Protein AF-A0A938T0F7-F1 (afdb_monomer_lite)

Sequence (99 aa):
MLARYDQIVTGAAERIISMAERDSTHLQTMEKMRLSAVYQERRLGQIFGFLIAVIALAASVFLAFTGHETTASVIGGATLIALVSIFVVGRLSRPAKPT

Secondary structure (DSSP, 8-state):
-HHHHHTTSTTHHHHHHHHHHHHHHHHHHHHHHHHHHHHHHHHHHHHHHHHHHHHHHHHHHHHHHTT-HHHHHHHHHHHHHHHHHHHHHHHHTSPPPP-

Foldseek 3Di:
DLVVVCVVPPCSSVVVVVVVVVVVVVVVVVVVVVVVVVVVVVVVVVVVLVVVLVVLLVVLVVCVVVVNVVVSCCSNVVSVVVVVCCVVVVVVPPPDDDD

Structure (mmCIF, N/CA/C/O backbone):
data_AF-A0A938T0F7-F1
#
_entry.id   AF-A0A938T0F7-F1
#
loop_
_atom_site.group_PDB
_atom_site.id
_atom_site.type_symbol
_atom_site.label_atom_id
_atom_site.label_alt_id
_atom_site.label_comp_id
_atom_site.label_asym_id
_atom_site.label_entity_id
_atom_site.label_seq_id
_atom_site.pdbx_PDB_ins_code
_atom_site.Cartn_x
_atom_site.Cartn_y
_atom_site.Cartn_z
_atom_site.occupancy
_atom_site.B_iso_or_equiv
_atom_site.auth_seq_id
_atom_site.auth_comp_id
_atom_site.auth_asym_id
_atom_site.auth_atom_id
_atom_site.pdbx_PDB_model_num
ATOM 1 N N . MET A 1 1 ? -33.993 2.297 32.703 1.00 68.19 1 MET A N 1
ATOM 2 C CA . MET A 1 1 ? -33.498 0.947 33.069 1.00 68.19 1 MET A CA 1
ATOM 3 C C . MET A 1 1 ? -32.273 1.002 33.986 1.00 68.19 1 MET A C 1
ATOM 5 O O . MET A 1 1 ? -32.310 0.337 35.008 1.00 68.19 1 MET A O 1
ATOM 9 N N . LEU A 1 2 ? -31.255 1.831 33.711 1.00 74.38 2 LEU A N 1
ATOM 10 C CA . LEU A 1 2 ? -30.051 1.985 34.559 1.00 74.38 2 LEU A CA 1
ATOM 11 C C . LEU A 1 2 ? -30.338 2.368 36.026 1.00 74.38 2 LEU A C 1
ATOM 13 O O . LEU A 1 2 ? -29.791 1.749 36.928 1.00 74.38 2 LEU A O 1
ATOM 17 N N . ALA A 1 3 ? -31.278 3.284 36.280 1.00 74.31 3 ALA A N 1
ATOM 18 C CA . ALA A 1 3 ? -31.676 3.672 37.643 1.00 74.31 3 ALA A CA 1
ATOM 19 C C . ALA A 1 3 ? -32.215 2.508 38.505 1.00 74.31 3 ALA A C 1
ATOM 21 O O . ALA A 1 3 ? -32.190 2.578 39.727 1.00 74.31 3 ALA A O 1
ATOM 22 N N . ARG A 1 4 ? -32.685 1.416 37.882 1.00 77.25 4 ARG A N 1
ATOM 23 C CA . ARG A 1 4 ? -33.177 0.223 38.589 1.00 77.25 4 ARG A CA 1
ATOM 24 C C . ARG A 1 4 ? -32.038 -0.658 39.107 1.00 77.25 4 ARG A C 1
ATOM 26 O O . ARG A 1 4 ? -32.226 -1.360 40.088 1.00 77.25 4 ARG A O 1
ATOM 33 N N . TYR A 1 5 ? -30.867 -0.607 38.468 1.00 76.56 5 TYR A N 1
ATOM 34 C CA . TYR A 1 5 ? -29.661 -1.279 38.958 1.00 76.56 5 TYR A CA 1
ATOM 35 C C . TYR A 1 5 ? -29.102 -0.580 40.194 1.00 76.56 5 TYR A C 1
ATOM 37 O O . TYR A 1 5 ? -28.654 -1.251 41.117 1.00 76.56 5 TYR A O 1
ATOM 45 N N . ASP A 1 6 ? -29.215 0.748 40.239 1.00 83.12 6 ASP A N 1
ATOM 46 C CA . ASP A 1 6 ? -28.793 1.556 41.384 1.00 83.12 6 ASP A CA 1
ATOM 47 C C . ASP A 1 6 ? -29.625 1.280 42.649 1.00 83.12 6 ASP A C 1
ATOM 49 O O . ASP A 1 6 ? -29.120 1.327 43.763 1.00 83.12 6 ASP A O 1
ATOM 53 N N . GLN A 1 7 ? -30.899 0.909 42.466 1.00 82.38 7 GLN A N 1
ATOM 54 C CA . GLN A 1 7 ? -31.798 0.491 43.550 1.00 82.38 7 GLN A CA 1
ATOM 55 C C . GLN A 1 7 ? -31.450 -0.886 44.139 1.00 82.38 7 GLN A C 1
ATOM 57 O O . GLN A 1 7 ? -31.841 -1.176 45.265 1.00 82.38 7 GLN A O 1
ATOM 62 N N . ILE A 1 8 ? -30.757 -1.743 43.381 1.00 85.31 8 ILE A N 1
ATOM 63 C CA . ILE A 1 8 ? -30.333 -3.081 43.828 1.00 85.31 8 ILE A CA 1
ATOM 64 C C . ILE A 1 8 ? -28.932 -3.003 44.444 1.00 85.31 8 ILE A C 1
ATOM 66 O O . ILE A 1 8 ? -28.663 -3.628 45.467 1.00 85.31 8 ILE A O 1
ATOM 70 N N . VAL A 1 9 ? -28.042 -2.228 43.822 1.00 84.31 9 VAL A N 1
ATOM 71 C CA . VAL A 1 9 ? -26.684 -1.960 44.293 1.00 84.31 9 VAL A CA 1
ATOM 72 C C . VAL A 1 9 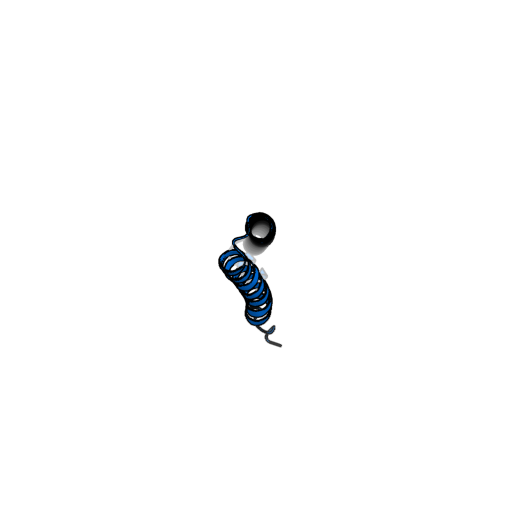? -26.404 -0.473 44.098 1.00 84.31 9 VAL A C 1
ATOM 74 O O . VAL A 1 9 ? -26.262 -0.013 42.966 1.00 84.31 9 VAL A O 1
ATOM 77 N N . THR A 1 10 ? -26.294 0.272 45.198 1.00 84.62 10 THR A N 1
ATOM 78 C CA . THR A 1 10 ? -26.029 1.717 45.176 1.00 84.62 10 THR A CA 1
ATOM 79 C C . THR A 1 10 ? -24.751 2.032 44.391 1.00 84.62 10 THR A C 1
ATOM 81 O O . THR A 1 10 ? -23.692 1.463 44.661 1.00 84.62 10 THR A O 1
ATOM 84 N N . GLY A 1 11 ? -24.833 2.941 43.419 1.00 86.94 11 GLY A N 1
ATOM 85 C CA . GLY A 1 11 ? -23.721 3.333 42.548 1.00 86.94 11 GLY A CA 1
ATOM 86 C C . GLY A 1 11 ? -23.455 2.385 41.370 1.00 86.94 11 GLY A C 1
ATOM 87 O O . GLY A 1 11 ? -22.482 2.578 40.636 1.00 86.94 11 GLY A O 1
ATOM 88 N N . ALA A 1 12 ? -24.279 1.353 41.155 1.00 86.81 12 ALA A N 1
ATOM 89 C CA . ALA A 1 12 ? -24.098 0.427 40.039 1.00 86.81 12 ALA A CA 1
ATOM 90 C C . ALA A 1 12 ? -24.299 1.099 38.676 1.00 86.81 12 ALA A C 1
ATOM 92 O O . ALA A 1 12 ? -23.573 0.776 37.736 1.00 86.81 12 ALA A O 1
ATOM 93 N N . ALA A 1 13 ? -25.240 2.043 38.562 1.00 88.25 13 ALA A N 1
ATOM 94 C CA . ALA A 1 13 ? -25.483 2.748 37.303 1.00 88.25 13 ALA A CA 1
ATOM 95 C C . ALA A 1 13 ? -24.250 3.559 36.868 1.00 88.25 13 ALA A C 1
ATOM 97 O O . ALA A 1 13 ? -23.807 3.434 35.728 1.00 88.25 13 ALA A O 1
ATOM 98 N N . GLU A 1 14 ? -23.652 4.302 37.801 1.00 89.88 14 GLU A N 1
ATOM 99 C CA . GLU A 1 14 ? -22.422 5.074 37.585 1.00 89.88 14 GLU A CA 1
ATOM 100 C C . GLU A 1 14 ? -21.255 4.168 37.172 1.00 89.88 14 GLU A C 1
ATOM 102 O O . GLU A 1 14 ? -20.533 4.434 36.213 1.00 89.88 14 GLU A O 1
ATOM 107 N N . ARG A 1 15 ? -21.099 3.028 37.852 1.00 89.88 15 ARG A N 1
ATOM 108 C CA . ARG A 1 15 ? -20.026 2.073 37.562 1.00 89.88 15 ARG A CA 1
ATOM 109 C C . ARG A 1 15 ? -20.176 1.420 36.184 1.00 89.88 15 ARG A C 1
ATOM 111 O O . ARG A 1 15 ? -19.162 1.167 35.536 1.00 89.88 15 ARG A O 1
ATOM 118 N N . ILE A 1 16 ? -21.407 1.173 35.730 1.00 90.56 16 ILE A N 1
ATOM 119 C CA . ILE A 1 16 ? -21.702 0.670 34.378 1.00 90.56 16 ILE A CA 1
ATOM 120 C C . ILE A 1 16 ? -21.375 1.734 33.325 1.00 90.56 16 ILE A C 1
ATOM 122 O O . ILE A 1 16 ? -20.731 1.415 32.328 1.00 90.56 16 ILE A O 1
ATOM 126 N N . ILE A 1 17 ? -21.771 2.989 33.549 1.00 90.94 17 ILE A N 1
ATOM 127 C CA . ILE A 1 17 ? -21.483 4.096 32.624 1.00 90.94 17 ILE A CA 1
ATOM 128 C C . ILE A 1 17 ? -19.970 4.323 32.526 1.00 90.94 17 ILE A C 1
ATOM 130 O O . ILE A 1 17 ? -19.424 4.314 31.426 1.00 90.94 17 ILE A O 1
ATOM 134 N N . SER A 1 18 ? -19.270 4.393 33.661 1.00 92.06 18 SER A N 1
ATOM 135 C CA . SER A 1 18 ? -17.811 4.545 33.690 1.00 92.06 18 SER A CA 1
ATOM 136 C C . SER A 1 18 ? -17.087 3.380 33.004 1.00 92.06 18 SER A C 1
ATOM 138 O O . SER A 1 18 ? -16.055 3.578 32.363 1.00 92.06 18 SER A O 1
ATOM 140 N N . MET A 1 19 ? -17.616 2.157 33.104 1.00 92.12 19 MET A N 1
ATOM 141 C CA . MET A 1 19 ? -17.082 1.000 32.379 1.00 92.12 19 MET A CA 1
ATOM 142 C C . MET A 1 19 ? -17.273 1.155 30.865 1.00 92.12 19 MET A C 1
ATOM 144 O O . MET A 1 19 ? -16.308 1.014 30.119 1.00 92.12 19 MET A O 1
ATOM 148 N N . ALA A 1 20 ? -18.473 1.536 30.420 1.00 91.38 20 ALA A N 1
ATOM 149 C CA . ALA A 1 20 ? -18.769 1.759 29.007 1.00 91.38 20 ALA A CA 1
ATOM 150 C C . ALA A 1 20 ? -17.929 2.897 28.393 1.00 91.38 20 ALA A C 1
ATOM 152 O O . ALA A 1 20 ? -17.478 2.792 27.253 1.00 91.38 20 ALA A O 1
ATOM 153 N N . GLU A 1 21 ? -17.671 3.972 29.141 1.00 93.44 21 GLU A N 1
ATOM 154 C CA . GLU A 1 21 ? -16.801 5.072 28.705 1.00 93.44 21 GLU A CA 1
ATOM 155 C C . GLU A 1 21 ? -15.341 4.636 28.547 1.00 93.44 21 GLU A C 1
ATOM 157 O O . GLU A 1 21 ? -14.681 5.003 27.566 1.00 93.44 21 GLU A O 1
ATOM 162 N N . ARG A 1 22 ? -14.832 3.823 29.482 1.00 93.00 22 ARG A N 1
ATOM 163 C CA . ARG A 1 22 ? -13.480 3.252 29.390 1.00 93.00 22 ARG A CA 1
ATOM 164 C C . ARG A 1 22 ? -13.357 2.325 28.189 1.00 93.00 22 ARG A C 1
ATOM 166 O O . ARG A 1 22 ? -12.388 2.452 27.442 1.00 93.00 22 ARG A O 1
ATOM 173 N N . ASP A 1 23 ? -14.348 1.468 27.965 1.00 91.06 23 ASP A N 1
ATOM 174 C CA . ASP A 1 23 ? -14.375 0.561 26.817 1.00 91.06 23 ASP A CA 1
ATOM 175 C C . ASP A 1 23 ? -14.448 1.341 25.497 1.00 91.06 23 ASP A C 1
ATOM 177 O O . ASP A 1 23 ? -13.666 1.086 24.582 1.00 91.06 23 ASP A O 1
ATOM 181 N N . SER A 1 24 ? -15.303 2.364 25.416 1.00 91.44 24 SER A N 1
ATOM 182 C CA . SER A 1 24 ? -15.386 3.270 24.262 1.00 91.44 24 SER A CA 1
ATOM 183 C C . SER A 1 24 ? -14.048 3.961 23.982 1.00 91.44 24 SER A C 1
ATOM 185 O O . SER A 1 24 ? -13.563 3.958 22.848 1.00 91.44 24 SER A O 1
ATOM 187 N N . THR A 1 25 ? -13.392 4.492 25.017 1.00 92.62 25 THR A N 1
ATOM 188 C CA . THR A 1 25 ? -12.079 5.143 24.888 1.00 92.62 25 THR A CA 1
ATOM 189 C C . THR A 1 25 ? -11.008 4.156 24.424 1.00 92.62 25 THR A C 1
ATOM 191 O O . THR A 1 25 ? -10.183 4.481 23.560 1.00 92.62 25 THR A O 1
ATOM 194 N N . HIS A 1 26 ? -11.026 2.933 24.956 1.00 92.75 26 HIS A N 1
ATOM 195 C CA . HIS A 1 26 ? -10.102 1.875 24.566 1.00 92.75 26 HIS A CA 1
ATOM 196 C C . HIS A 1 26 ? -10.289 1.481 23.095 1.00 92.75 26 HIS A C 1
ATOM 198 O O . HIS A 1 26 ? -9.313 1.452 22.342 1.00 92.75 26 HIS A O 1
ATOM 204 N N . LEU A 1 27 ? -11.535 1.274 22.656 1.00 92.75 27 LEU A N 1
ATOM 205 C CA . LEU A 1 27 ? -11.869 0.958 21.266 1.00 92.75 27 LEU A CA 1
ATOM 206 C C . LEU A 1 27 ? -11.449 2.076 20.310 1.00 92.75 27 LEU A C 1
ATOM 208 O O . LEU A 1 27 ? -10.786 1.798 19.312 1.00 92.75 27 LEU A O 1
ATOM 212 N N . GLN A 1 28 ? -11.739 3.338 20.638 1.00 92.62 28 GLN A N 1
ATOM 213 C CA . GLN A 1 28 ? -11.303 4.479 19.825 1.00 92.62 28 GLN A CA 1
ATOM 214 C C . GLN A 1 28 ? -9.778 4.549 19.708 1.00 92.62 28 GLN A C 1
ATOM 216 O O . GLN A 1 28 ? -9.238 4.881 18.652 1.00 92.62 28 GLN A O 1
ATOM 221 N N . THR A 1 29 ? -9.063 4.240 20.789 1.00 93.38 29 THR A N 1
ATOM 222 C CA . THR A 1 29 ? -7.595 4.231 20.792 1.00 93.38 29 THR A CA 1
ATOM 223 C C . THR A 1 29 ? -7.059 3.094 19.923 1.00 93.38 29 THR A C 1
ATOM 225 O O . THR A 1 29 ? -6.178 3.320 19.092 1.00 93.38 29 THR A O 1
ATOM 228 N N . MET A 1 30 ? -7.626 1.891 20.048 1.00 93.25 30 MET A N 1
ATOM 229 C CA . MET A 1 30 ? -7.291 0.739 19.206 1.00 93.25 30 MET A CA 1
ATOM 230 C C . MET A 1 30 ? -7.571 1.014 17.725 1.00 93.25 30 MET A C 1
ATOM 232 O O . MET A 1 30 ? -6.732 0.709 16.879 1.00 93.25 30 MET A O 1
ATOM 236 N N . GLU A 1 31 ? -8.706 1.635 17.400 1.00 92.00 31 GLU A N 1
ATOM 237 C CA . GLU A 1 31 ? -9.071 1.992 16.028 1.00 92.00 31 GLU A CA 1
ATOM 238 C C . GLU A 1 31 ? -8.089 3.007 15.435 1.00 92.00 31 GLU A C 1
ATOM 240 O O . GLU A 1 31 ? -7.581 2.798 14.332 1.00 92.00 31 GLU A O 1
ATOM 245 N N . LYS A 1 32 ? -7.734 4.055 16.190 1.00 92.31 32 LYS A N 1
ATOM 246 C CA . LYS A 1 32 ? -6.724 5.041 15.774 1.00 92.31 32 LYS A CA 1
ATOM 247 C C . LYS A 1 32 ? -5.366 4.392 15.508 1.00 92.31 32 LYS A C 1
ATOM 249 O O . LYS A 1 32 ? -4.759 4.680 14.478 1.00 92.31 32 LYS A O 1
ATOM 254 N N . MET A 1 33 ? -4.903 3.508 16.397 1.00 91.56 33 MET A N 1
ATOM 255 C CA . MET A 1 33 ? -3.639 2.779 16.221 1.00 91.56 33 MET A CA 1
ATOM 256 C C . MET A 1 33 ? -3.680 1.834 15.018 1.00 91.56 33 MET A C 1
ATOM 258 O O . MET A 1 33 ? -2.721 1.746 14.255 1.00 91.56 33 MET A O 1
ATOM 262 N N . ARG A 1 34 ? -4.802 1.141 14.810 1.00 90.81 34 ARG A N 1
ATOM 263 C CA . ARG A 1 34 ? 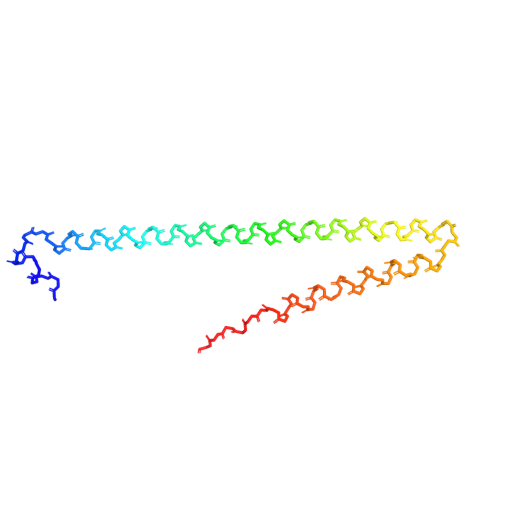-4.975 0.248 13.664 1.00 90.81 34 ARG A CA 1
ATOM 264 C C . ARG A 1 34 ? -4.973 1.026 12.353 1.00 90.81 34 ARG A C 1
ATOM 266 O O . ARG A 1 34 ? -4.288 0.633 11.414 1.00 90.81 34 ARG A O 1
ATOM 273 N N . LEU A 1 35 ? -5.711 2.134 12.288 1.00 90.12 35 LEU A N 1
ATOM 274 C CA . LEU A 1 35 ? -5.741 3.000 11.114 1.00 90.12 35 LEU A CA 1
ATOM 275 C C . LEU A 1 35 ? -4.350 3.561 10.819 1.00 90.12 35 LEU A C 1
ATOM 277 O O . LEU A 1 35 ? -3.893 3.460 9.682 1.00 90.12 35 LEU A O 1
ATOM 281 N N . SER A 1 36 ? -3.654 4.102 11.823 1.00 89.25 36 SER A N 1
ATOM 282 C CA . SER A 1 36 ? -2.312 4.659 11.629 1.00 89.25 36 SER A CA 1
ATOM 283 C C . SER A 1 36 ? -1.312 3.603 11.151 1.00 89.25 36 SER A C 1
ATOM 285 O O . SER A 1 36 ? -0.568 3.874 10.208 1.00 89.25 36 SER A O 1
ATOM 287 N N . ALA A 1 37 ? -1.352 2.389 11.709 1.00 88.56 37 ALA A N 1
ATOM 288 C CA . ALA A 1 37 ? -0.531 1.268 11.260 1.00 88.56 37 ALA A CA 1
ATOM 289 C C . ALA A 1 37 ? -0.815 0.902 9.793 1.00 88.56 37 ALA A C 1
ATOM 291 O O . ALA A 1 37 ? 0.115 0.826 8.993 1.00 88.56 37 ALA A O 1
ATOM 292 N N . VAL A 1 38 ? -2.092 0.783 9.407 1.00 87.19 38 VAL A N 1
ATOM 293 C CA . VAL A 1 38 ? -2.491 0.485 8.019 1.00 87.19 38 VAL A CA 1
ATOM 294 C C . VAL A 1 38 ? -2.038 1.584 7.052 1.00 87.19 38 VAL A C 1
ATOM 296 O O . VAL A 1 38 ? -1.552 1.287 5.959 1.00 87.19 38 VAL A O 1
ATOM 299 N N . TYR A 1 39 ? -2.170 2.860 7.425 1.00 84.25 39 TYR A N 1
ATOM 300 C CA . TYR A 1 39 ? -1.677 3.968 6.602 1.00 84.25 39 TYR A CA 1
ATOM 301 C C . TYR A 1 39 ? -0.155 3.942 6.461 1.00 84.25 39 TYR A C 1
ATOM 303 O O . TYR A 1 39 ? 0.368 4.214 5.379 1.00 84.25 39 TYR A O 1
ATOM 311 N N . GLN A 1 40 ? 0.558 3.625 7.541 1.00 87.25 40 GLN A N 1
ATOM 312 C CA . GLN A 1 40 ? 2.011 3.560 7.545 1.00 87.25 40 GLN A CA 1
ATOM 313 C C . GLN A 1 40 ? 2.520 2.409 6.671 1.00 87.25 40 GLN A C 1
ATOM 315 O O . GLN A 1 40 ? 3.398 2.635 5.840 1.00 87.25 40 GLN A O 1
ATOM 320 N N . GLU A 1 41 ? 1.927 1.222 6.792 1.00 87.00 41 GLU A N 1
ATOM 321 C CA . GLU A 1 41 ? 2.249 0.042 5.984 1.00 87.00 41 GLU A CA 1
ATOM 322 C C . GLU A 1 41 ? 2.012 0.303 4.492 1.00 87.00 41 GLU A C 1
ATOM 324 O O . GLU A 1 41 ? 2.908 0.094 3.673 1.00 87.00 41 GLU A O 1
ATOM 329 N N . ARG A 1 42 ? 0.851 0.872 4.135 1.00 85.12 42 ARG A N 1
ATOM 330 C CA . ARG A 1 42 ? 0.546 1.260 2.748 1.00 85.12 42 ARG A CA 1
ATOM 331 C C . ARG A 1 42 ? 1.548 2.275 2.204 1.00 85.12 42 ARG A C 1
ATOM 333 O O . ARG A 1 42 ? 1.992 2.142 1.065 1.00 85.12 42 ARG A O 1
ATOM 340 N N . ARG A 1 43 ? 1.919 3.276 3.011 1.00 84.69 43 ARG A N 1
ATOM 341 C CA . ARG A 1 43 ? 2.873 4.318 2.605 1.00 84.69 43 ARG A CA 1
ATOM 342 C C . ARG A 1 43 ? 4.271 3.744 2.382 1.00 84.69 43 ARG A C 1
ATOM 344 O O . ARG A 1 43 ? 4.888 4.072 1.373 1.00 84.69 43 ARG A O 1
ATOM 351 N N . LEU A 1 44 ? 4.749 2.869 3.271 1.00 88.81 44 LEU A N 1
ATOM 352 C CA . LEU A 1 44 ? 6.032 2.179 3.093 1.00 88.81 44 LEU A CA 1
ATOM 353 C C . LEU A 1 44 ? 6.009 1.298 1.844 1.00 88.81 44 LEU A C 1
ATOM 355 O O . LEU A 1 44 ? 6.909 1.408 1.017 1.00 88.81 44 LEU A O 1
ATOM 359 N N . GLY A 1 45 ? 4.964 0.484 1.671 1.00 87.25 45 GLY A N 1
ATOM 360 C CA . GLY A 1 45 ? 4.821 -0.386 0.504 1.00 87.25 45 GLY A CA 1
ATOM 361 C C . GLY A 1 45 ? 4.853 0.388 -0.816 1.00 87.25 45 GLY A C 1
ATOM 362 O O . GLY A 1 45 ? 5.544 -0.014 -1.750 1.00 87.25 45 GLY A O 1
ATOM 363 N N . GLN A 1 46 ? 4.185 1.544 -0.879 1.00 87.50 46 GLN A N 1
ATOM 364 C CA . GLN A 1 46 ? 4.196 2.397 -2.069 1.00 87.50 46 GLN A CA 1
ATOM 365 C C . GLN A 1 46 ? 5.578 3.010 -2.343 1.00 87.50 46 GLN A C 1
ATOM 367 O O . GLN A 1 46 ? 5.994 3.067 -3.500 1.00 87.50 46 GLN A O 1
ATOM 372 N N . ILE A 1 47 ? 6.305 3.435 -1.304 1.00 90.44 47 ILE A N 1
ATOM 373 C CA . ILE A 1 47 ? 7.663 3.985 -1.448 1.00 90.44 47 ILE A CA 1
ATOM 374 C C . ILE A 1 47 ? 8.639 2.905 -1.929 1.00 90.44 47 ILE A C 1
ATOM 376 O O . ILE A 1 47 ? 9.378 3.140 -2.883 1.00 90.44 47 ILE A O 1
ATOM 380 N N . PHE A 1 48 ? 8.623 1.716 -1.319 1.00 90.00 48 PHE A N 1
ATOM 381 C CA . PHE A 1 48 ? 9.485 0.610 -1.746 1.00 90.00 48 PHE A CA 1
ATOM 382 C C . PHE A 1 48 ? 9.152 0.146 -3.167 1.00 90.00 48 PHE A C 1
ATOM 384 O O . PHE A 1 48 ? 10.062 -0.052 -3.969 1.00 90.00 48 PHE A O 1
ATOM 391 N N . GLY A 1 49 ? 7.864 0.047 -3.511 1.00 88.06 49 GLY A N 1
ATOM 392 C CA . GLY A 1 49 ? 7.427 -0.277 -4.870 1.00 88.06 49 GLY A CA 1
ATOM 393 C C . GLY A 1 49 ? 7.901 0.751 -5.901 1.00 88.06 49 GLY A C 1
ATOM 394 O O . GLY A 1 49 ? 8.405 0.373 -6.956 1.00 88.06 49 GLY A O 1
ATOM 395 N N . PHE A 1 50 ? 7.812 2.046 -5.577 1.00 87.50 50 PHE A N 1
ATOM 396 C CA . PHE A 1 50 ? 8.328 3.117 -6.431 1.00 87.50 50 PHE A CA 1
ATOM 397 C C . PHE A 1 50 ? 9.847 3.021 -6.618 1.00 87.50 50 PHE A C 1
ATOM 399 O O . PHE A 1 50 ? 10.330 3.098 -7.746 1.00 87.50 50 PHE A O 1
ATOM 406 N N . LEU A 1 51 ? 10.600 2.794 -5.537 1.00 92.44 51 LEU A N 1
ATOM 407 C CA . LEU A 1 51 ? 12.056 2.675 -5.598 1.00 92.44 51 LEU A CA 1
ATOM 408 C C . LEU A 1 51 ? 12.494 1.499 -6.484 1.00 92.44 51 LEU A C 1
ATOM 410 O O . LEU A 1 51 ? 13.359 1.666 -7.341 1.00 92.44 51 LEU A O 1
ATOM 414 N N . ILE A 1 52 ? 11.863 0.331 -6.324 1.00 89.75 52 ILE A N 1
ATOM 415 C CA . ILE A 1 52 ? 12.146 -0.856 -7.145 1.00 89.75 52 ILE A CA 1
ATOM 416 C C . ILE A 1 52 ? 11.830 -0.583 -8.620 1.00 89.75 52 ILE A C 1
ATOM 418 O O . ILE A 1 52 ? 12.635 -0.923 -9.485 1.00 89.75 52 ILE A O 1
ATOM 422 N N . ALA A 1 53 ? 10.698 0.065 -8.914 1.00 87.88 53 ALA A N 1
ATOM 423 C CA . ALA A 1 53 ? 10.323 0.414 -10.282 1.00 87.88 53 ALA A CA 1
ATOM 424 C C . ALA A 1 53 ? 11.353 1.349 -10.938 1.00 87.88 53 ALA A C 1
ATOM 426 O O . ALA A 1 53 ? 11.759 1.110 -12.075 1.00 87.88 53 ALA A O 1
ATOM 427 N N . VAL A 1 54 ? 11.824 2.370 -10.214 1.00 90.69 54 VAL A N 1
ATOM 428 C CA . VAL A 1 54 ? 12.853 3.301 -10.706 1.00 90.69 54 VAL A CA 1
ATOM 429 C C . VAL A 1 54 ? 14.179 2.583 -10.961 1.00 90.69 54 VAL A C 1
ATOM 431 O O . VAL A 1 54 ? 14.779 2.785 -12.015 1.00 90.69 54 VAL A O 1
ATOM 434 N N . ILE A 1 55 ? 14.623 1.716 -10.045 1.00 92.31 55 ILE A N 1
ATOM 435 C CA . ILE A 1 55 ? 15.86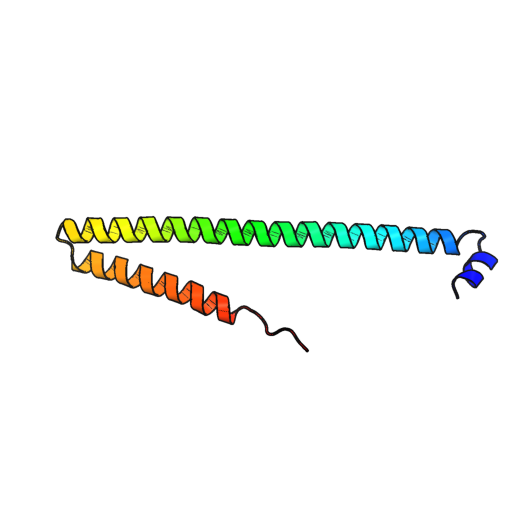5 0.944 -10.210 1.00 92.31 55 ILE A CA 1
ATOM 436 C C . ILE A 1 55 ? 15.769 0.017 -11.427 1.00 92.31 55 ILE A C 1
ATOM 438 O O . ILE A 1 55 ? 16.694 -0.032 -12.236 1.00 92.31 55 ILE A O 1
ATOM 442 N N . ALA A 1 56 ? 14.649 -0.690 -11.588 1.00 87.44 56 ALA A N 1
ATOM 443 C CA . ALA A 1 56 ? 14.449 -1.602 -12.708 1.00 87.44 56 ALA A CA 1
ATOM 444 C C . ALA A 1 56 ? 14.398 -0.860 -14.055 1.00 87.44 56 ALA A C 1
ATOM 446 O O . ALA A 1 56 ? 14.982 -1.320 -15.037 1.00 87.44 56 ALA A O 1
ATOM 447 N N . LEU A 1 57 ? 13.765 0.316 -14.096 1.00 88.19 57 LEU A N 1
ATOM 448 C CA . LEU A 1 57 ? 13.719 1.160 -15.290 1.00 88.19 57 LEU A CA 1
ATOM 449 C C . LEU A 1 57 ? 15.108 1.722 -15.626 1.00 88.19 57 LEU A C 1
ATOM 451 O O . LEU A 1 57 ? 15.526 1.665 -16.780 1.00 88.19 57 LEU A O 1
ATOM 455 N N . ALA A 1 58 ? 15.869 2.176 -14.626 1.00 89.81 58 ALA A N 1
ATOM 456 C CA . ALA A 1 58 ? 17.250 2.619 -14.816 1.00 89.81 58 ALA A CA 1
ATOM 457 C C . ALA A 1 58 ? 18.153 1.489 -15.343 1.00 89.81 58 ALA A C 1
ATOM 459 O O . ALA A 1 58 ? 18.917 1.702 -16.284 1.00 89.81 58 ALA A O 1
ATOM 460 N N . ALA A 1 59 ? 18.023 0.275 -14.797 1.00 87.19 59 ALA A N 1
ATOM 461 C CA . ALA A 1 59 ? 18.737 -0.903 -15.286 1.00 87.19 59 ALA A CA 1
ATOM 462 C C . ALA A 1 59 ? 18.351 -1.244 -16.736 1.00 87.19 59 ALA A C 1
ATOM 464 O O . ALA A 1 59 ? 19.224 -1.530 -17.553 1.00 87.19 59 ALA A O 1
ATOM 465 N N . SER A 1 60 ? 17.062 -1.151 -17.077 1.00 85.38 60 SER A N 1
ATOM 466 C CA . SER A 1 60 ? 16.565 -1.350 -18.442 1.00 85.38 60 SER A CA 1
ATOM 467 C C . SER A 1 60 ? 17.171 -0.350 -19.430 1.00 85.38 60 SER A C 1
ATOM 469 O O . SER A 1 60 ? 17.584 -0.737 -20.521 1.00 85.38 60 SER A O 1
ATOM 471 N N . VAL A 1 61 ? 17.244 0.928 -19.050 1.00 86.75 61 VAL A N 1
ATOM 472 C CA . VAL A 1 61 ? 17.843 1.991 -19.869 1.00 86.75 61 VAL A CA 1
ATOM 473 C C . VAL A 1 61 ? 19.344 1.759 -20.045 1.00 86.75 61 VAL A C 1
ATOM 475 O O . VAL A 1 61 ? 19.846 1.827 -21.163 1.00 86.75 61 VAL A O 1
ATOM 478 N N . PHE A 1 62 ? 20.060 1.415 -18.972 1.00 87.31 62 PHE A N 1
ATOM 479 C CA . PHE A 1 62 ? 21.484 1.078 -19.043 1.00 87.31 62 PHE A CA 1
ATOM 480 C C . PHE A 1 62 ? 21.747 -0.111 -19.981 1.00 87.31 62 PHE A C 1
ATOM 482 O O . PHE A 1 62 ? 22.686 -0.097 -20.778 1.00 87.31 62 PHE A O 1
ATOM 489 N N . LEU A 1 63 ? 20.880 -1.123 -19.944 1.00 84.56 63 LEU A N 1
ATOM 490 C CA . LEU A 1 63 ? 20.995 -2.300 -20.797 1.00 84.56 63 LEU A CA 1
ATOM 491 C C . LEU A 1 63 ? 20.717 -1.981 -22.277 1.00 84.56 63 LEU A C 1
ATOM 493 O O . LEU A 1 63 ? 21.391 -2.522 -23.153 1.00 84.56 63 LEU A O 1
ATOM 497 N N . ALA A 1 64 ? 19.809 -1.040 -22.556 1.00 85.25 64 ALA A N 1
ATOM 498 C CA . ALA A 1 64 ? 19.587 -0.534 -23.911 1.00 85.25 64 ALA A CA 1
ATOM 499 C C . ALA A 1 64 ? 20.854 0.130 -24.478 1.00 85.25 64 ALA A C 1
ATOM 501 O O . ALA A 1 64 ? 21.231 -0.134 -25.617 1.00 85.25 64 ALA A O 1
ATOM 502 N N . PHE A 1 65 ? 21.568 0.920 -23.665 1.00 82.12 65 PHE A N 1
ATOM 503 C CA . PHE A 1 65 ? 22.817 1.571 -24.084 1.00 82.12 65 PHE A CA 1
ATOM 504 C C . PHE A 1 65 ? 23.977 0.599 -24.340 1.00 82.12 65 PHE A C 1
ATOM 506 O O . PHE A 1 65 ? 24.879 0.920 -25.108 1.00 82.12 65 PHE A O 1
ATOM 513 N N . THR A 1 66 ? 23.964 -0.591 -23.737 1.00 84.06 66 THR A N 1
ATOM 514 C CA . THR A 1 66 ? 25.005 -1.619 -23.944 1.00 84.06 66 THR A CA 1
ATOM 515 C C . THR A 1 66 ? 24.731 -2.533 -25.146 1.00 84.06 66 THR A C 1
ATOM 517 O O . THR A 1 66 ? 25.417 -3.538 -25.317 1.00 84.06 66 THR A O 1
ATOM 520 N N . GLY A 1 67 ? 23.740 -2.203 -25.985 1.00 79.50 67 GLY A N 1
ATOM 521 C CA . GLY A 1 67 ? 23.428 -2.929 -27.223 1.00 79.50 67 GLY A CA 1
ATOM 522 C C . GLY A 1 67 ? 22.558 -4.177 -27.039 1.00 79.50 67 GLY A C 1
ATOM 523 O O . GLY A 1 67 ? 22.322 -4.909 -27.996 1.00 79.50 67 GLY A O 1
ATOM 524 N N . HIS A 1 68 ? 22.044 -4.426 -25.832 1.00 80.44 68 HIS A N 1
ATOM 525 C CA . HIS A 1 68 ? 21.147 -5.547 -25.535 1.00 80.44 68 HIS A CA 1
ATOM 526 C C . HIS A 1 68 ? 19.674 -5.117 -25.660 1.00 80.44 68 HIS A C 1
ATOM 528 O O . HIS A 1 68 ? 18.911 -5.156 -24.691 1.00 80.44 68 HIS A O 1
ATOM 534 N N . GLU A 1 69 ? 19.271 -4.688 -26.861 1.00 80.00 69 GLU A N 1
ATOM 535 C CA . GLU A 1 69 ? 17.942 -4.108 -27.130 1.00 80.00 69 GLU A CA 1
ATOM 536 C C . GLU A 1 69 ? 16.781 -5.053 -26.785 1.00 80.00 69 GLU A C 1
ATOM 538 O O . GLU A 1 69 ? 15.776 -4.627 -26.212 1.00 80.00 69 GLU A O 1
ATOM 543 N N . THR A 1 70 ? 16.924 -6.352 -27.066 1.00 82.25 70 THR A N 1
ATOM 544 C CA . THR A 1 70 ? 15.896 -7.359 -26.758 1.00 82.25 70 THR A CA 1
ATOM 545 C C . THR A 1 70 ? 15.657 -7.463 -25.255 1.00 82.25 70 THR A C 1
ATOM 547 O O . THR A 1 70 ? 14.519 -7.322 -24.803 1.00 82.25 70 THR A O 1
ATOM 550 N N . THR A 1 71 ? 16.722 -7.629 -24.469 1.00 82.25 71 THR A N 1
ATOM 551 C CA . THR A 1 71 ? 16.650 -7.728 -23.006 1.00 82.25 71 THR A CA 1
ATOM 552 C C . THR A 1 71 ? 16.151 -6.428 -22.375 1.00 82.25 71 THR A C 1
ATOM 554 O O . THR A 1 7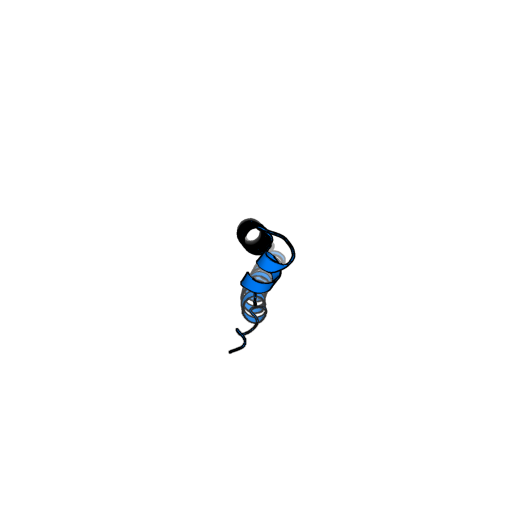1 ? 15.335 -6.469 -21.454 1.00 82.25 71 THR A O 1
ATOM 557 N N . ALA A 1 72 ? 16.564 -5.273 -22.904 1.00 81.50 72 ALA A N 1
ATOM 558 C CA . ALA A 1 72 ? 16.053 -3.977 -22.471 1.00 81.50 72 ALA A CA 1
ATOM 559 C C . ALA A 1 72 ? 14.546 -3.832 -22.737 1.00 81.50 72 ALA A C 1
ATOM 561 O O . ALA A 1 72 ? 13.814 -3.381 -21.860 1.00 81.50 72 ALA A O 1
ATOM 562 N N . SER A 1 73 ? 14.050 -4.267 -23.901 1.00 84.12 73 SER A N 1
ATOM 563 C CA . SER A 1 73 ? 12.615 -4.198 -24.209 1.00 84.12 73 SER A CA 1
ATOM 564 C C . SER A 1 73 ? 11.777 -5.101 -23.298 1.00 84.12 73 SER A C 1
ATOM 566 O O . SER A 1 73 ? 10.704 -4.696 -22.855 1.00 84.12 73 SER A O 1
ATOM 568 N N . VAL A 1 74 ? 12.281 -6.296 -22.959 1.00 88.94 74 VAL A N 1
ATOM 569 C CA . VAL A 1 74 ? 11.584 -7.243 -22.080 1.00 88.94 74 VAL A CA 1
ATOM 570 C C . VAL A 1 74 ? 11.508 -6.692 -20.662 1.00 88.94 74 VAL A C 1
ATOM 572 O O . VAL A 1 74 ? 10.431 -6.686 -20.071 1.00 88.94 74 VAL A O 1
ATOM 575 N N . ILE A 1 75 ? 12.619 -6.184 -20.123 1.00 85.75 75 ILE A N 1
ATOM 576 C CA . ILE A 1 75 ? 12.654 -5.628 -18.764 1.00 85.75 75 ILE A CA 1
ATOM 577 C C . ILE A 1 75 ? 11.825 -4.337 -18.688 1.00 85.75 75 ILE A C 1
ATOM 579 O O . ILE A 1 75 ? 11.005 -4.183 -17.779 1.00 85.75 75 ILE A O 1
ATOM 583 N N . GLY A 1 76 ? 11.970 -3.431 -19.657 1.00 87.75 76 GLY A N 1
ATOM 584 C CA . GLY A 1 76 ? 11.200 -2.188 -19.726 1.00 87.75 76 GLY A CA 1
ATOM 585 C C . GLY A 1 76 ? 9.699 -2.429 -19.921 1.00 87.75 76 GLY A C 1
ATOM 586 O O . GLY A 1 76 ? 8.870 -1.828 -19.241 1.00 87.75 76 GLY A O 1
ATOM 587 N N . GLY A 1 77 ? 9.328 -3.365 -20.796 1.00 89.38 77 GLY A N 1
ATOM 588 C CA . GLY A 1 77 ? 7.934 -3.745 -21.026 1.00 89.38 77 GLY A CA 1
ATOM 589 C C . GLY A 1 77 ? 7.309 -4.434 -19.813 1.00 89.38 77 GLY A C 1
ATOM 590 O O . GLY A 1 77 ? 6.214 -4.064 -19.385 1.00 89.38 77 GLY A O 1
ATOM 591 N N . ALA A 1 78 ? 8.018 -5.391 -19.208 1.00 89.81 78 ALA A N 1
ATOM 592 C CA . ALA A 1 78 ? 7.548 -6.104 -18.022 1.00 89.81 78 ALA A CA 1
ATOM 593 C C . ALA A 1 78 ? 7.357 -5.165 -16.823 1.00 89.81 78 ALA A C 1
ATOM 595 O O . ALA A 1 78 ? 6.351 -5.272 -16.121 1.00 89.81 78 ALA A O 1
ATOM 596 N N . THR A 1 79 ? 8.272 -4.214 -16.608 1.00 87.88 79 THR A N 1
ATOM 597 C CA . THR A 1 79 ? 8.142 -3.216 -15.532 1.00 87.88 79 THR A CA 1
ATOM 598 C C . THR A 1 79 ? 6.942 -2.296 -15.746 1.00 87.88 79 THR A C 1
ATOM 600 O O . THR A 1 79 ? 6.207 -2.033 -14.792 1.00 87.88 79 THR A O 1
ATOM 603 N N . LEU A 1 80 ? 6.676 -1.875 -16.986 1.00 87.38 80 LEU A N 1
ATOM 604 C CA . LEU A 1 80 ? 5.507 -1.059 -17.317 1.00 87.38 80 LEU A CA 1
ATOM 605 C C . LEU A 1 80 ? 4.193 -1.821 -17.077 1.00 87.38 80 LEU A C 1
ATOM 607 O O . LEU A 1 80 ? 3.293 -1.306 -16.411 1.00 87.38 80 LEU A O 1
ATOM 611 N N . ILE A 1 81 ? 4.097 -3.066 -17.559 1.00 91.94 81 ILE A N 1
ATOM 612 C CA . ILE A 1 81 ? 2.921 -3.931 -17.360 1.00 91.94 81 ILE A CA 1
ATOM 613 C C . ILE A 1 81 ? 2.697 -4.199 -15.870 1.00 91.94 81 ILE A C 1
ATOM 615 O O . ILE A 1 81 ? 1.563 -4.106 -15.396 1.00 91.94 81 ILE A O 1
ATOM 619 N N . ALA A 1 82 ? 3.759 -4.499 -15.120 1.00 89.81 82 ALA A N 1
ATOM 620 C CA . ALA A 1 82 ? 3.678 -4.733 -13.683 1.00 89.81 82 ALA A CA 1
ATOM 621 C C . ALA A 1 82 ? 3.156 -3.492 -12.944 1.00 89.81 82 ALA A C 1
ATOM 623 O O . ALA A 1 82 ? 2.232 -3.603 -12.136 1.00 89.81 82 ALA A O 1
ATOM 624 N N . LEU A 1 83 ? 3.681 -2.304 -13.264 1.00 87.38 83 LEU A N 1
ATOM 625 C CA . LEU A 1 83 ? 3.251 -1.053 -12.643 1.00 87.38 83 LEU A CA 1
ATOM 626 C C . LEU A 1 83 ? 1.773 -0.761 -12.939 1.00 87.38 83 LEU A C 1
ATOM 628 O O . LEU A 1 83 ? 0.999 -0.503 -12.016 1.00 87.38 83 LEU A O 1
ATOM 632 N N . VAL A 1 84 ? 1.361 -0.868 -14.207 1.00 87.56 84 VAL A N 1
ATOM 633 C CA . VAL A 1 84 ? -0.042 -0.688 -14.617 1.00 87.56 84 VAL A CA 1
ATOM 634 C C . VAL A 1 84 ? -0.949 -1.690 -13.904 1.00 87.56 84 VAL A C 1
ATOM 636 O O . VAL A 1 84 ? -1.988 -1.298 -13.371 1.00 87.56 84 VAL A O 1
ATOM 639 N N . SER A 1 85 ? -0.544 -2.958 -13.829 1.00 88.31 85 SER A N 1
ATOM 640 C CA . SER A 1 85 ? -1.315 -4.015 -13.165 1.00 88.31 85 SER A CA 1
ATOM 641 C C . SER A 1 85 ? -1.527 -3.711 -11.684 1.00 88.31 85 SER A C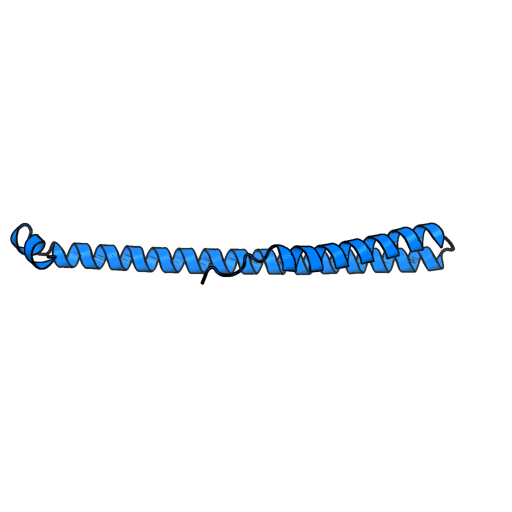 1
ATOM 643 O O . SER A 1 85 ? -2.654 -3.794 -11.203 1.00 88.31 85 SER A O 1
ATOM 645 N N . ILE A 1 86 ? -0.484 -3.279 -10.969 1.00 86.00 86 ILE A N 1
ATOM 646 C CA . ILE A 1 86 ? -0.581 -2.909 -9.550 1.00 86.00 86 ILE A CA 1
ATOM 647 C C . ILE A 1 86 ? -1.547 -1.731 -9.355 1.00 86.00 86 ILE A C 1
ATOM 649 O O . ILE A 1 86 ? -2.392 -1.774 -8.458 1.00 86.00 86 ILE A O 1
ATOM 653 N N . PHE A 1 87 ? -1.487 -0.704 -10.210 1.00 80.94 87 PHE A N 1
ATOM 654 C CA . PHE A 1 87 ? -2.412 0.432 -10.133 1.00 80.94 87 PHE A CA 1
ATOM 655 C C . PHE A 1 87 ? -3.862 0.045 -10.455 1.00 80.94 87 PHE A C 1
ATOM 657 O O . PHE A 1 87 ? -4.784 0.520 -9.789 1.00 80.94 87 PHE A O 1
ATOM 664 N N . VAL A 1 88 ? -4.090 -0.812 -11.453 1.00 85.00 88 VAL A N 1
ATOM 665 C CA . VAL A 1 88 ? -5.435 -1.262 -11.845 1.00 85.00 88 VAL A CA 1
ATOM 666 C C . VAL A 1 88 ? -6.037 -2.183 -10.782 1.00 85.00 88 VAL A C 1
ATOM 668 O O . VAL A 1 88 ? -7.142 -1.918 -10.307 1.00 85.00 88 VAL A O 1
ATOM 671 N N . VAL A 1 89 ? -5.299 -3.205 -10.341 1.00 83.94 89 VAL A N 1
ATOM 672 C CA . VAL A 1 89 ? -5.729 -4.132 -9.280 1.00 83.94 89 VAL A CA 1
ATOM 673 C C . VAL A 1 89 ? -5.967 -3.381 -7.970 1.00 83.94 89 VAL A C 1
ATOM 675 O O . VAL A 1 89 ? -6.979 -3.602 -7.308 1.00 83.94 89 VAL A O 1
ATOM 678 N N . GLY A 1 90 ? -5.107 -2.417 -7.631 1.00 74.31 90 GLY A N 1
ATOM 679 C CA . GLY A 1 90 ? -5.297 -1.559 -6.461 1.00 74.31 90 GLY A CA 1
ATOM 680 C C . GLY A 1 90 ? -6.605 -0.757 -6.488 1.00 74.31 90 GLY A C 1
ATOM 681 O O . GLY A 1 90 ? -7.172 -0.490 -5.427 1.00 74.31 90 GLY A O 1
ATOM 682 N N . ARG A 1 91 ? -7.122 -0.406 -7.676 1.00 70.62 91 ARG A N 1
ATOM 683 C CA . ARG A 1 91 ? -8.430 0.258 -7.826 1.00 70.62 91 ARG A CA 1
ATOM 684 C C . ARG A 1 91 ? -9.613 -0.707 -7.731 1.00 70.62 91 ARG A C 1
ATOM 686 O O . ARG A 1 91 ? -10.636 -0.315 -7.179 1.00 70.62 91 ARG A O 1
ATOM 693 N N . LEU A 1 92 ? -9.469 -1.941 -8.215 1.00 74.25 92 LEU A N 1
ATOM 694 C CA . LEU A 1 92 ? -10.505 -2.984 -8.148 1.00 74.25 92 LEU A CA 1
ATOM 695 C C . LEU A 1 92 ? -10.697 -3.535 -6.728 1.00 74.25 92 LEU A C 1
ATOM 697 O O . LEU A 1 92 ? -11.820 -3.813 -6.321 1.00 74.25 92 LEU A O 1
ATOM 701 N N . SER A 1 93 ? -9.624 -3.623 -5.941 1.00 67.31 93 SER A N 1
ATOM 702 C CA . SER A 1 93 ? -9.664 -4.118 -4.557 1.00 67.31 93 SER A CA 1
ATOM 703 C C . SER A 1 93 ? -10.241 -3.120 -3.543 1.00 67.31 93 SER A C 1
ATOM 705 O O . SER A 1 93 ? -10.158 -3.358 -2.338 1.00 67.31 93 SER A O 1
ATOM 707 N N . ARG A 1 94 ? -10.809 -1.989 -3.984 1.00 61.12 94 ARG A N 1
ATOM 708 C CA . ARG A 1 94 ? -11.571 -1.081 -3.117 1.00 61.12 94 ARG A CA 1
ATOM 709 C C . ARG A 1 94 ? -13.024 -1.584 -3.087 1.00 61.12 94 ARG A C 1
ATOM 711 O O . ARG A 1 94 ? -13.745 -1.328 -4.050 1.00 61.12 94 ARG A O 1
ATOM 718 N N . PRO A 1 95 ? -13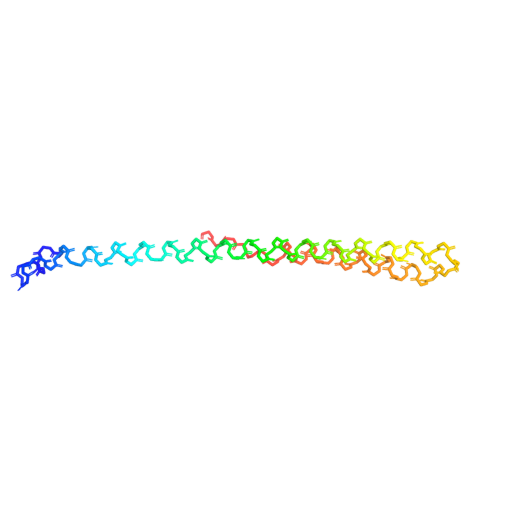.474 -2.302 -2.038 1.00 55.41 95 PRO A N 1
ATOM 719 C CA . PRO A 1 95 ? -14.869 -2.712 -1.958 1.00 55.41 95 PRO A CA 1
ATOM 720 C C . PRO A 1 95 ? -15.748 -1.460 -1.968 1.00 55.41 95 PRO A C 1
ATOM 722 O O . PRO A 1 95 ? -15.472 -0.491 -1.251 1.00 55.41 95 PRO A O 1
ATOM 725 N N . ALA A 1 96 ? -16.775 -1.465 -2.819 1.00 61.81 96 ALA A N 1
ATOM 726 C CA . ALA A 1 96 ? -17.790 -0.425 -2.827 1.00 61.81 96 ALA A CA 1
ATOM 727 C C . ALA A 1 96 ? -18.374 -0.308 -1.414 1.00 61.81 96 ALA A C 1
ATOM 729 O O . ALA A 1 96 ? -18.716 -1.315 -0.794 1.00 61.81 96 ALA A O 1
ATOM 730 N N . LYS A 1 97 ? -18.435 0.919 -0.890 1.00 52.34 97 LYS A N 1
ATOM 731 C CA . LYS A 1 97 ? -19.054 1.202 0.406 1.00 52.34 97 LYS A CA 1
ATOM 732 C C . LYS A 1 97 ? -20.501 0.683 0.348 1.00 52.34 97 LYS A C 1
ATOM 734 O O . LYS A 1 97 ? -21.231 1.170 -0.516 1.00 52.34 97 LYS A O 1
ATOM 739 N N . PRO A 1 98 ? -20.916 -0.282 1.190 1.00 58.97 98 PRO A N 1
ATOM 740 C CA . PRO A 1 98 ? -22.317 -0.671 1.245 1.00 58.97 98 PRO A CA 1
ATOM 741 C C . PRO A 1 98 ? -23.106 0.549 1.735 1.00 58.97 98 PRO A C 1
ATOM 743 O O . PRO A 1 98 ? -22.768 1.136 2.767 1.00 58.97 98 PRO A O 1
ATOM 746 N N . THR A 1 99 ? -24.043 0.993 0.900 1.00 60.12 99 THR A N 1
ATOM 747 C CA . THR A 1 99 ? -25.008 2.065 1.174 1.00 60.12 99 THR A CA 1
ATOM 748 C C . THR A 1 99 ? -26.027 1.630 2.205 1.00 60.12 99 THR A C 1
ATOM 750 O O . THR A 1 99 ? -26.472 0.465 2.088 1.00 60.12 99 THR A O 1
#

Radius of gyration: 27.4 Å; chains: 1; bounding box: 58×13×72 Å

pLDDT: mean 84.75, std 8.69, range [52.34, 93.44]